Protein AF-A0A3B8WL43-F1 (afdb_monomer_lite)

Structure (mmCIF, N/CA/C/O backbone):
data_AF-A0A3B8WL43-F1
#
_entry.id   AF-A0A3B8WL43-F1
#
loop_
_atom_site.group_PDB
_atom_site.id
_atom_site.type_symbol
_atom_site.label_atom_id
_atom_site.label_alt_id
_atom_site.label_comp_id
_atom_site.label_asym_id
_atom_site.label_entity_id
_atom_site.label_seq_id
_atom_site.pdbx_PDB_ins_code
_atom_site.Cartn_x
_atom_site.Cartn_y
_atom_site.Cartn_z
_atom_site.occupancy
_atom_site.B_iso_or_equiv
_atom_site.auth_seq_id
_atom_site.auth_comp_id
_atom_site.auth_asym_id
_atom_site.auth_atom_id
_atom_site.pdbx_PDB_model_num
ATOM 1 N N . MET A 1 1 ? -5.657 16.357 3.717 1.00 67.88 1 MET A N 1
ATOM 2 C CA . MET A 1 1 ? -4.262 16.109 3.291 1.00 67.88 1 MET A CA 1
ATOM 3 C C . MET A 1 1 ? -3.770 14.723 3.693 1.00 67.88 1 MET A C 1
ATOM 5 O O . MET A 1 1 ? -3.097 14.120 2.875 1.00 67.88 1 MET A O 1
ATOM 9 N N . GLN A 1 2 ? -4.113 14.191 4.877 1.00 86.38 2 GLN A N 1
ATOM 10 C CA . GLN A 1 2 ? -3.651 12.855 5.296 1.00 86.38 2 GLN A CA 1
ATOM 11 C C . GLN A 1 2 ? -4.158 11.714 4.402 1.00 86.38 2 GLN A C 1
ATOM 13 O O . GLN A 1 2 ? -3.367 10.865 4.018 1.00 86.38 2 GLN A O 1
ATOM 18 N N . LEU A 1 3 ? -5.420 11.752 3.959 1.00 89.94 3 LEU A N 1
ATOM 19 C CA . LEU A 1 3 ? -5.958 10.712 3.074 1.00 89.94 3 LEU A CA 1
ATOM 20 C C . LEU A 1 3 ? -5.179 10.561 1.756 1.00 89.94 3 LEU A C 1
ATOM 22 O O . LEU A 1 3 ? -4.956 9.447 1.305 1.00 89.94 3 LEU A O 1
ATOM 26 N N . LEU A 1 4 ? -4.706 11.662 1.160 1.00 91.19 4 LEU A N 1
ATOM 27 C CA . LEU A 1 4 ? -3.882 11.590 -0.054 1.00 91.19 4 LEU A CA 1
ATOM 28 C C . LEU A 1 4 ? -2.534 10.910 0.208 1.00 91.19 4 LEU A C 1
ATOM 30 O O . LEU A 1 4 ? -2.042 10.196 -0.655 1.00 91.19 4 LEU A O 1
ATOM 34 N N . LYS A 1 5 ? -1.957 11.092 1.403 1.00 93.25 5 LYS A N 1
ATOM 35 C CA . LYS A 1 5 ? -0.731 10.389 1.803 1.00 93.25 5 LYS A CA 1
ATOM 36 C C . LYS A 1 5 ? -0.981 8.899 2.018 1.00 93.25 5 LYS A C 1
ATOM 38 O O . LYS A 1 5 ? -0.147 8.099 1.622 1.00 93.25 5 LYS A O 1
ATOM 43 N N . VAL A 1 6 ? -2.129 8.530 2.594 1.00 94.12 6 VAL A N 1
ATOM 44 C CA . VAL A 1 6 ? -2.537 7.120 2.712 1.00 94.12 6 VAL A CA 1
ATOM 45 C C . VAL A 1 6 ? -2.664 6.489 1.328 1.00 94.12 6 VAL A C 1
ATOM 47 O O . VAL A 1 6 ? -2.096 5.432 1.091 1.00 94.12 6 VAL A O 1
ATOM 50 N N . LEU A 1 7 ? -3.356 7.153 0.399 1.00 93.50 7 LEU A N 1
ATOM 51 C CA . LEU A 1 7 ? -3.502 6.655 -0.970 1.00 93.50 7 LEU A CA 1
ATOM 52 C C . LEU A 1 7 ? -2.152 6.526 -1.682 1.00 93.50 7 LEU A C 1
ATOM 54 O O . LEU A 1 7 ? -1.929 5.527 -2.352 1.00 93.50 7 LEU A O 1
ATOM 58 N N . ALA A 1 8 ? -1.247 7.492 -1.501 1.00 93.12 8 ALA A N 1
ATOM 59 C CA . ALA A 1 8 ? 0.110 7.395 -2.030 1.00 93.12 8 ALA A CA 1
ATOM 60 C C . ALA A 1 8 ? 0.842 6.168 -1.467 1.00 93.12 8 ALA A C 1
ATOM 62 O O . ALA A 1 8 ? 1.357 5.374 -2.241 1.00 93.12 8 ALA A O 1
ATOM 63 N N . ARG A 1 9 ? 0.797 5.954 -0.145 1.00 94.00 9 ARG A N 1
ATOM 64 C CA . ARG A 1 9 ? 1.430 4.798 0.508 1.00 94.00 9 ARG A CA 1
ATOM 65 C C . ARG A 1 9 ? 0.870 3.453 0.049 1.00 94.00 9 ARG A C 1
ATOM 67 O O . ARG A 1 9 ? 1.634 2.518 -0.128 1.00 94.00 9 ARG A O 1
ATOM 74 N N . VAL A 1 10 ? -0.439 3.350 -0.176 1.00 93.81 10 VAL A N 1
ATOM 75 C CA . VAL A 1 10 ? -1.073 2.114 -0.679 1.00 93.81 10 VAL A CA 1
ATOM 76 C C . VAL A 1 10 ? -0.664 1.796 -2.126 1.00 93.81 10 VAL A C 1
ATOM 78 O O . VAL A 1 10 ? -0.744 0.645 -2.543 1.00 93.81 10 VAL A O 1
ATOM 81 N N . LEU A 1 11 ? -0.219 2.800 -2.888 1.00 94.00 11 LEU A N 1
ATOM 82 C CA . LEU A 1 11 ? 0.278 2.652 -4.259 1.00 94.00 11 LEU A CA 1
ATOM 83 C C . LEU A 1 11 ? 1.806 2.531 -4.340 1.00 94.00 11 LEU A C 1
ATOM 85 O O . LEU A 1 11 ? 2.339 2.436 -5.440 1.00 94.00 11 LEU A O 1
ATOM 89 N N . GLU A 1 12 ? 2.521 2.570 -3.217 1.00 92.56 12 GLU A N 1
ATOM 90 C CA . GLU A 1 12 ? 3.968 2.356 -3.196 1.00 92.56 12 GLU A CA 1
ATOM 91 C C . GLU A 1 12 ? 4.308 0.864 -3.269 1.00 92.56 12 GLU A C 1
ATOM 93 O O . GLU A 1 12 ? 3.501 -0.008 -2.938 1.00 92.56 12 GLU A O 1
ATOM 98 N N . TYR A 1 13 ? 5.543 0.575 -3.684 1.00 95.00 13 TYR A N 1
ATOM 99 C CA . TYR A 1 13 ? 6.080 -0.779 -3.649 1.00 95.00 13 TYR A CA 1
ATOM 100 C C . TYR A 1 13 ? 5.993 -1.357 -2.218 1.00 95.00 13 TYR A C 1
ATOM 102 O O . TYR A 1 13 ? 6.435 -0.685 -1.279 1.00 95.00 13 TYR A O 1
ATOM 110 N N . PRO A 1 14 ? 5.464 -2.581 -2.020 1.00 96.19 14 PRO A N 1
ATOM 111 C CA . PRO A 1 14 ? 5.292 -3.155 -0.689 1.00 96.19 14 PRO A CA 1
ATOM 112 C C . PRO A 1 14 ? 6.628 -3.377 0.029 1.00 96.19 14 PRO A C 1
ATOM 114 O O . PRO A 1 14 ? 7.551 -4.007 -0.498 1.00 96.19 14 PRO A O 1
ATOM 117 N N . THR A 1 15 ? 6.720 -2.898 1.267 1.00 97.56 15 THR A N 1
ATOM 118 C CA . THR A 1 15 ? 7.886 -3.064 2.146 1.00 97.56 15 THR A CA 1
ATOM 119 C C . THR A 1 15 ? 7.449 -3.437 3.558 1.00 97.56 15 THR A C 1
ATOM 121 O O . THR A 1 15 ? 6.323 -3.146 3.960 1.00 97.56 15 THR A O 1
ATOM 124 N N . GLU A 1 16 ? 8.353 -4.017 4.349 1.00 97.50 16 GLU A N 1
ATOM 125 C CA . GLU A 1 16 ? 8.089 -4.290 5.770 1.00 97.50 16 GLU A CA 1
ATOM 126 C C . GLU A 1 16 ? 7.718 -3.013 6.542 1.00 97.50 16 GLU A C 1
ATOM 128 O O . GLU A 1 16 ? 6.828 -3.039 7.385 1.00 97.50 16 GLU A O 1
ATOM 133 N N . GLU A 1 17 ? 8.342 -1.873 6.227 1.00 96.88 17 GLU A N 1
ATOM 134 C CA . GLU A 1 17 ? 8.021 -0.577 6.842 1.00 96.88 17 GLU A CA 1
ATOM 135 C C . GLU A 1 17 ? 6.572 -0.149 6.549 1.00 96.88 17 GLU A C 1
ATOM 137 O O . GLU A 1 17 ? 5.866 0.372 7.420 1.00 96.88 17 GLU A O 1
ATOM 142 N N . LEU A 1 18 ? 6.097 -0.396 5.323 1.00 95.56 18 LEU A N 1
ATOM 143 C CA . LEU A 1 18 ? 4.707 -0.146 4.953 1.00 95.56 18 LEU A CA 1
ATOM 144 C C . LEU A 1 18 ? 3.751 -1.067 5.728 1.00 95.56 18 L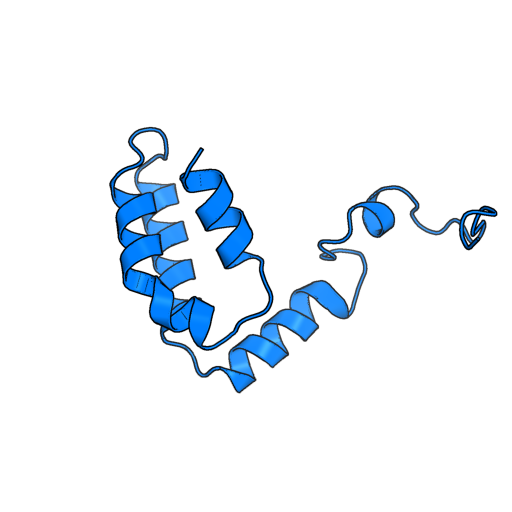EU A C 1
ATOM 146 O O . LEU A 1 18 ? 2.726 -0.606 6.228 1.00 95.56 18 LEU A O 1
ATOM 150 N N . GLN A 1 19 ? 4.099 -2.346 5.895 1.00 97.38 19 GLN A N 1
ATOM 151 C CA . GLN A 1 19 ? 3.292 -3.283 6.686 1.00 97.38 19 GLN A CA 1
ATOM 152 C C . GLN A 1 19 ? 3.252 -2.885 8.170 1.00 97.38 19 GLN A C 1
ATOM 154 O O . GLN A 1 19 ? 2.187 -2.862 8.783 1.00 97.38 19 GLN A O 1
ATOM 159 N N . GLN A 1 20 ? 4.386 -2.463 8.732 1.00 97.44 20 GLN A N 1
ATOM 160 C CA . GLN A 1 20 ? 4.495 -1.999 10.120 1.00 97.44 20 GLN A CA 1
ATOM 161 C C . GLN A 1 20 ? 3.731 -0.695 10.387 1.00 97.44 20 GLN A C 1
ATOM 163 O O . GLN A 1 20 ? 3.383 -0.405 11.530 1.00 97.44 20 GLN A O 1
ATOM 168 N N . SER A 1 21 ? 3.438 0.096 9.352 1.00 96.25 21 SER A N 1
ATOM 169 C CA . SER A 1 21 ? 2.675 1.343 9.479 1.00 96.25 21 SER A CA 1
ATOM 170 C C . SER A 1 21 ? 1.153 1.158 9.377 1.00 96.25 21 SER A C 1
ATOM 172 O O . SER A 1 21 ? 0.423 2.154 9.386 1.00 96.25 21 SER A O 1
ATOM 174 N N . LYS A 1 22 ? 0.657 -0.092 9.371 1.00 97.00 22 LYS A N 1
ATOM 175 C CA . LYS A 1 22 ? -0.771 -0.450 9.291 1.00 97.00 22 LYS A CA 1
ATOM 176 C C . LYS A 1 22 ? -1.664 0.387 10.206 1.00 97.00 22 LYS A C 1
ATOM 178 O O . LYS A 1 22 ? -2.593 1.034 9.725 1.00 97.00 22 LYS A O 1
ATOM 183 N N . ASP A 1 23 ? -1.370 0.417 11.504 1.00 97.44 23 ASP A N 1
ATOM 184 C CA . ASP A 1 23 ? -2.219 1.096 12.492 1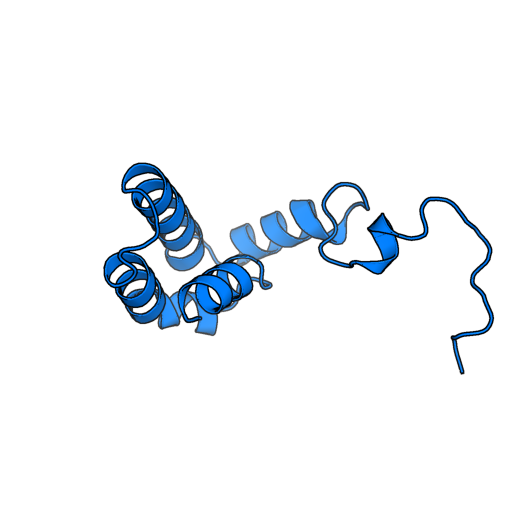.00 97.44 23 ASP A CA 1
ATOM 185 C C . ASP A 1 23 ? -2.338 2.599 12.214 1.00 97.44 23 ASP A C 1
ATOM 187 O O . ASP A 1 23 ? -3.420 3.180 12.317 1.00 97.44 23 ASP A O 1
ATOM 191 N N . ALA A 1 24 ? -1.238 3.227 11.790 1.00 96.50 24 ALA A N 1
ATOM 192 C CA . ALA A 1 24 ? -1.223 4.639 11.429 1.00 96.50 24 ALA A CA 1
ATOM 193 C C . ALA A 1 24 ? -2.055 4.915 10.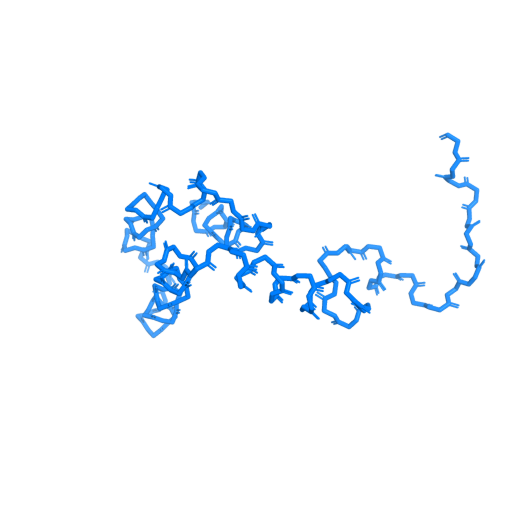164 1.00 96.50 24 ALA A C 1
ATOM 195 O O . ALA A 1 24 ? -2.771 5.918 10.101 1.00 96.50 24 ALA A O 1
ATOM 196 N N . LEU A 1 25 ? -1.995 4.023 9.168 1.00 96.75 25 LEU A N 1
ATOM 197 C CA . LEU A 1 25 ? -2.807 4.121 7.953 1.00 96.75 25 LEU A CA 1
ATOM 198 C C . LEU A 1 25 ? -4.299 3.961 8.273 1.00 96.75 25 LEU A C 1
ATOM 200 O O . LEU A 1 25 ? -5.109 4.783 7.841 1.00 96.75 25 LEU A O 1
ATOM 204 N N . VAL A 1 26 ? -4.659 2.951 9.069 1.00 97.38 26 VAL A N 1
ATOM 205 C CA . VAL A 1 26 ? -6.042 2.692 9.496 1.00 97.38 26 VAL A CA 1
ATOM 206 C C . VAL A 1 26 ? -6.608 3.887 10.263 1.00 97.38 26 VAL A C 1
ATOM 208 O O . VAL A 1 26 ? -7.692 4.370 9.924 1.00 97.38 26 VAL A O 1
ATOM 211 N N . ALA A 1 27 ? -5.866 4.417 11.240 1.00 96.69 27 ALA A N 1
ATOM 212 C CA . ALA A 1 27 ? -6.281 5.591 12.006 1.00 96.69 27 ALA A CA 1
ATOM 213 C C . ALA A 1 27 ? -6.557 6.795 11.091 1.00 96.69 27 ALA A C 1
ATOM 215 O O . ALA A 1 27 ? -7.633 7.393 11.156 1.00 96.69 27 ALA A O 1
ATOM 216 N N . ALA A 1 28 ? -5.648 7.087 10.154 1.00 95.94 28 ALA A N 1
ATOM 217 C CA . ALA A 1 28 ? -5.802 8.198 9.219 1.00 95.94 28 ALA A CA 1
ATOM 218 C C . ALA A 1 28 ? -7.044 8.068 8.311 1.00 95.94 28 ALA A C 1
ATOM 220 O O . ALA A 1 28 ? -7.663 9.079 7.968 1.00 95.94 28 ALA A O 1
ATOM 221 N N . VAL A 1 29 ? -7.433 6.846 7.923 1.00 96.19 29 VAL A N 1
ATOM 222 C CA . VAL A 1 29 ? -8.662 6.599 7.141 1.00 96.19 29 VAL A CA 1
ATOM 223 C C . VAL A 1 29 ? -9.915 6.779 7.994 1.00 96.19 29 VAL A C 1
ATOM 225 O O . VAL A 1 29 ? -10.896 7.387 7.547 1.00 96.19 29 VAL A O 1
ATOM 228 N N . LEU A 1 30 ? -9.903 6.261 9.223 1.00 95.00 30 LEU A N 1
ATOM 229 C CA . LEU A 1 30 ? -11.043 6.352 10.133 1.00 95.00 30 LEU A CA 1
ATOM 230 C C . LEU A 1 30 ? -11.335 7.805 10.524 1.00 95.00 30 LEU A C 1
ATOM 232 O O . LEU A 1 30 ? -12.501 8.210 10.495 1.00 95.00 30 LEU A O 1
ATOM 236 N N . GLU A 1 31 ? -10.295 8.598 10.778 1.00 94.25 31 GLU A N 1
ATOM 237 C CA . GLU A 1 31 ? -10.387 10.014 11.153 1.00 94.25 31 GLU A CA 1
ATOM 238 C C . GLU A 1 31 ? -10.905 10.928 10.027 1.00 94.25 31 GLU A C 1
ATOM 240 O O . GLU A 1 31 ? -11.483 11.982 10.305 1.00 94.25 31 GLU A O 1
ATOM 245 N N . ASP A 1 32 ? -10.747 10.561 8.748 1.00 92.25 32 ASP A N 1
ATOM 246 C CA . ASP A 1 32 ? -11.145 11.444 7.645 1.00 92.25 32 ASP A CA 1
ATOM 247 C C . ASP A 1 32 ? -12.667 11.450 7.431 1.00 92.25 32 ASP A C 1
ATOM 249 O O . ASP A 1 32 ? -13.237 10.541 6.836 1.00 92.25 32 ASP A O 1
ATOM 253 N N . SER A 1 33 ? -13.368 12.487 7.881 1.00 91.00 33 SER A N 1
ATOM 254 C CA . SER A 1 33 ? -14.831 12.595 7.750 1.00 91.00 33 SER A CA 1
ATOM 255 C C . SER A 1 33 ? -15.344 12.842 6.324 1.00 91.00 33 SER A C 1
ATOM 257 O O . SER A 1 33 ? -16.550 12.766 6.097 1.00 91.00 33 SER A O 1
ATOM 259 N N . ARG A 1 34 ? -14.466 13.134 5.354 1.00 91.12 34 ARG A N 1
ATOM 260 C CA . ARG A 1 34 ? -14.861 13.479 3.975 1.00 91.12 34 ARG A CA 1
ATOM 261 C C . ARG A 1 34 ? -15.061 12.257 3.093 1.00 91.12 34 ARG A C 1
ATOM 263 O O . ARG A 1 34 ? -15.692 12.366 2.045 1.00 91.12 34 ARG A O 1
ATOM 270 N N . LEU A 1 35 ? -14.494 11.118 3.482 1.00 90.50 35 LEU A N 1
ATOM 271 C CA . LEU A 1 35 ? -14.595 9.888 2.713 1.00 90.50 35 LEU A CA 1
ATOM 272 C C . LEU A 1 35 ? -15.914 9.176 3.058 1.00 90.50 35 LEU A C 1
ATOM 274 O O . LEU A 1 35 ? -16.139 8.876 4.237 1.00 90.50 35 LEU A O 1
ATOM 278 N N . PRO A 1 36 ? -16.788 8.884 2.073 1.00 94.88 36 PRO A N 1
ATOM 279 C CA . PRO A 1 36 ? -18.000 8.114 2.313 1.00 94.88 36 PRO A CA 1
ATOM 280 C C . PRO A 1 36 ? -17.685 6.771 2.970 1.00 94.88 36 PRO A C 1
ATOM 282 O O . PRO A 1 36 ? -16.649 6.160 2.702 1.00 94.88 36 PRO A O 1
ATOM 285 N N . ARG A 1 37 ? -18.606 6.286 3.806 1.00 95.31 37 ARG A N 1
ATOM 286 C CA . ARG A 1 37 ? -18.415 5.054 4.584 1.00 95.31 37 ARG A CA 1
ATOM 287 C C . ARG A 1 37 ? -18.010 3.856 3.718 1.00 95.31 37 ARG A C 1
ATOM 289 O O . ARG A 1 37 ? -17.074 3.152 4.070 1.00 95.31 37 ARG A O 1
ATOM 296 N N . GLN A 1 38 ? -18.666 3.670 2.576 1.00 96.06 38 GLN A N 1
ATOM 297 C CA . GLN A 1 38 ? -18.362 2.570 1.661 1.00 96.06 38 GLN A CA 1
ATOM 298 C C . GLN A 1 38 ? -16.913 2.630 1.150 1.00 96.06 38 GLN A C 1
ATOM 300 O O . GLN A 1 38 ? -16.209 1.625 1.150 1.00 96.06 38 GLN A O 1
ATOM 305 N N . ASN A 1 39 ? -16.440 3.816 0.762 1.00 95.25 39 ASN A N 1
ATOM 306 C CA . ASN A 1 39 ? -15.066 4.009 0.304 1.00 95.25 39 ASN A CA 1
ATOM 307 C C . ASN A 1 39 ? -14.052 3.807 1.439 1.00 95.25 39 ASN A C 1
ATOM 309 O O . ASN A 1 39 ? -12.970 3.283 1.187 1.00 95.25 39 ASN A O 1
ATOM 313 N N . LYS A 1 40 ? -14.392 4.176 2.685 1.00 96.00 40 LYS A N 1
ATOM 314 C CA . LYS A 1 40 ? -13.561 3.848 3.857 1.00 96.00 40 LYS A CA 1
ATOM 315 C C . LYS A 1 40 ? -13.409 2.342 4.021 1.00 96.00 40 LYS A C 1
ATOM 317 O O . LYS A 1 40 ? -12.290 1.867 4.144 1.00 96.00 40 LYS A O 1
ATOM 322 N N . GLU A 1 41 ? -14.513 1.599 3.995 1.00 97.12 41 GLU A N 1
ATOM 323 C CA . GLU A 1 41 ? -14.508 0.139 4.163 1.00 97.12 41 GLU A CA 1
ATOM 324 C C . GLU A 1 41 ? -13.678 -0.552 3.067 1.00 97.12 41 GLU A C 1
ATOM 326 O O . GLU A 1 41 ? -12.872 -1.439 3.358 1.00 97.12 41 GLU A O 1
ATOM 331 N N . GLN A 1 42 ? -13.795 -0.093 1.817 1.00 96.56 42 GLN A N 1
ATOM 332 C CA . GLN A 1 42 ? -12.977 -0.585 0.702 1.00 96.56 42 GLN A CA 1
ATOM 333 C C . GLN A 1 42 ? -11.486 -0.283 0.889 1.00 96.56 42 GLN A C 1
ATOM 335 O O . GLN A 1 42 ? -10.651 -1.160 0.669 1.00 96.56 42 GLN A O 1
ATOM 340 N N . LEU A 1 43 ? -11.147 0.938 1.309 1.00 96.25 43 LEU A N 1
ATOM 341 C CA . LEU A 1 43 ? -9.758 1.333 1.530 1.00 96.25 43 LEU A CA 1
ATOM 342 C C . LEU A 1 43 ? -9.131 0.571 2.703 1.00 96.25 43 LEU A C 1
ATOM 344 O O . LEU A 1 43 ? -8.007 0.099 2.579 1.00 96.25 43 LEU A O 1
ATOM 348 N N . LEU A 1 44 ? -9.866 0.390 3.802 1.00 97.50 44 LEU A N 1
ATOM 349 C CA . LEU A 1 44 ? -9.420 -0.417 4.942 1.00 97.50 44 LEU A CA 1
ATOM 350 C C . LEU A 1 44 ? -9.173 -1.871 4.533 1.00 97.50 44 LEU A C 1
ATOM 352 O O . LEU A 1 44 ? -8.119 -2.410 4.840 1.00 97.50 44 LEU A O 1
ATOM 356 N N . THR A 1 45 ? -10.070 -2.461 3.737 1.00 97.44 45 THR A N 1
ATOM 357 C CA . THR A 1 45 ? -9.871 -3.816 3.191 1.00 97.44 45 THR A CA 1
ATOM 358 C C . THR A 1 45 ? -8.604 -3.904 2.331 1.00 97.44 45 THR A C 1
ATOM 360 O O . THR A 1 45 ? -7.911 -4.919 2.340 1.00 97.44 45 THR A O 1
ATOM 363 N N . CYS A 1 46 ? -8.289 -2.855 1.565 1.00 95.75 46 CYS A N 1
ATOM 364 C CA . CYS A 1 46 ? -7.052 -2.797 0.787 1.00 95.75 46 CYS A CA 1
ATOM 365 C C . CYS A 1 46 ? -5.814 -2.719 1.689 1.00 95.75 46 CYS A C 1
ATOM 367 O O . CYS A 1 46 ? -4.838 -3.420 1.433 1.00 95.75 46 CYS A O 1
ATOM 369 N N . ILE A 1 47 ? -5.867 -1.896 2.740 1.00 97.25 47 ILE A N 1
ATOM 370 C CA . ILE A 1 47 ? -4.787 -1.764 3.725 1.00 97.25 47 ILE A CA 1
ATOM 371 C C . ILE A 1 47 ? -4.556 -3.101 4.434 1.00 97.25 47 ILE A C 1
ATOM 373 O O . ILE A 1 47 ? -3.415 -3.534 4.528 1.00 97.25 47 ILE A O 1
ATOM 377 N N . ASP A 1 48 ? -5.614 -3.799 4.854 1.00 97.25 48 ASP A N 1
ATOM 378 C CA . ASP A 1 48 ? -5.495 -5.118 5.484 1.00 97.25 48 ASP A CA 1
ATOM 379 C C . ASP A 1 48 ? -4.792 -6.122 4.568 1.00 97.25 48 ASP A C 1
ATOM 381 O O . ASP A 1 48 ? -3.848 -6.785 4.983 1.00 97.25 48 ASP A O 1
ATOM 385 N N . ARG A 1 49 ? -5.182 -6.188 3.289 1.00 95.50 49 ARG A N 1
ATOM 386 C CA . ARG A 1 49 ? -4.524 -7.077 2.316 1.00 95.50 49 ARG A CA 1
ATOM 387 C C . ARG A 1 49 ? -3.042 -6.754 2.128 1.00 95.50 49 ARG A C 1
ATOM 389 O O . ARG A 1 49 ? -2.243 -7.672 1.997 1.00 95.50 49 ARG A O 1
ATOM 396 N N . LEU A 1 50 ? -2.693 -5.470 2.085 1.00 95.75 50 LEU A N 1
ATOM 397 C CA . LEU A 1 50 ? -1.322 -5.012 1.861 1.00 95.75 50 LEU A CA 1
ATOM 398 C C . LEU A 1 50 ? -0.433 -5.216 3.096 1.00 95.75 50 LEU A C 1
ATOM 400 O O . LEU A 1 50 ? 0.747 -5.532 2.967 1.00 95.75 50 LEU A O 1
ATOM 404 N N . CYS A 1 51 ? -0.991 -5.038 4.291 1.00 96.50 51 CYS A N 1
ATOM 405 C CA . CYS A 1 51 ? -0.239 -5.117 5.538 1.00 96.50 51 CYS A CA 1
ATOM 406 C C . CYS A 1 51 ? -0.173 -6.533 6.130 1.00 96.50 51 CYS A C 1
ATOM 408 O O . CYS A 1 51 ? 0.807 -6.833 6.802 1.00 96.50 51 CYS A O 1
ATOM 410 N N . ASP A 1 52 ? -1.162 -7.394 5.865 1.00 96.25 52 ASP A N 1
ATOM 411 C CA . ASP A 1 52 ? -1.229 -8.754 6.432 1.00 96.25 52 ASP A CA 1
ATOM 412 C C . ASP A 1 52 ? -0.841 -9.856 5.430 1.00 96.25 52 ASP A C 1
ATOM 414 O O . ASP A 1 52 ? -0.766 -11.030 5.796 1.00 96.25 52 ASP A O 1
ATOM 418 N N . GLY A 1 53 ? -0.648 -9.506 4.156 1.00 96.00 53 GLY A N 1
ATOM 419 C CA . GLY A 1 53 ? -0.236 -10.450 3.117 1.00 96.00 53 GLY A CA 1
ATOM 420 C C . GLY A 1 53 ? 1.239 -10.847 3.212 1.00 96.00 53 GLY A C 1
ATOM 421 O O . GLY A 1 53 ? 2.056 -10.137 3.804 1.00 96.00 53 GLY A O 1
ATOM 422 N N . ASP A 1 54 ? 1.590 -11.971 2.579 1.00 97.81 54 ASP A N 1
ATOM 423 C CA . ASP A 1 54 ? 2.992 -12.352 2.398 1.00 97.81 54 ASP A CA 1
ATOM 424 C C . ASP A 1 54 ? 3.717 -11.297 1.555 1.00 97.81 54 ASP A C 1
ATOM 426 O O . ASP A 1 54 ? 3.250 -10.901 0.483 1.00 97.81 54 ASP A O 1
ATOM 430 N N . LEU A 1 55 ? 4.853 -10.813 2.055 1.00 97.50 55 LEU A N 1
ATOM 431 C CA . LEU A 1 55 ? 5.538 -9.686 1.437 1.00 97.50 55 LEU A CA 1
ATOM 432 C C . LEU A 1 55 ? 6.048 -10.021 0.031 1.00 97.50 55 LEU A C 1
ATOM 434 O O . LEU A 1 55 ? 5.980 -9.165 -0.850 1.00 97.50 55 LEU A O 1
ATOM 438 N N . MET A 1 56 ? 6.541 -11.240 -0.197 1.00 97.69 56 MET A N 1
ATOM 439 C CA . MET A 1 56 ? 7.082 -11.632 -1.497 1.00 97.69 56 MET A CA 1
ATOM 440 C C . MET A 1 56 ? 5.960 -11.737 -2.535 1.00 97.69 56 MET A C 1
ATOM 442 O O . MET A 1 56 ? 6.094 -11.193 -3.633 1.00 97.69 56 MET A O 1
ATOM 446 N N . ASP A 1 57 ? 4.829 -12.334 -2.158 1.00 97.75 57 ASP A N 1
ATOM 447 C CA . ASP A 1 57 ? 3.644 -12.419 -3.019 1.00 97.75 57 ASP A CA 1
ATOM 448 C 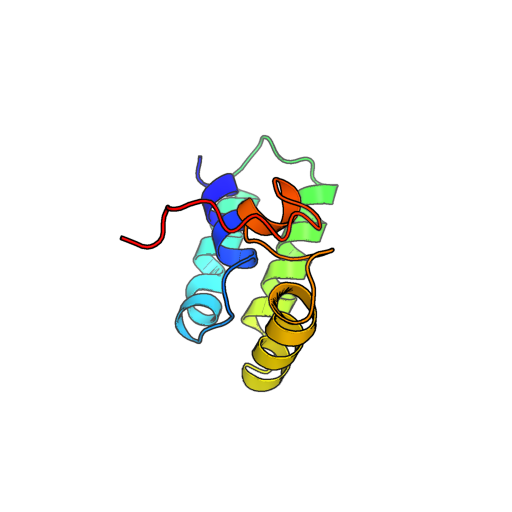C . ASP A 1 57 ? 3.095 -11.025 -3.369 1.00 97.75 57 ASP A C 1
ATOM 450 O O . ASP A 1 57 ? 2.739 -10.744 -4.518 1.00 97.75 57 ASP A O 1
ATOM 454 N N . LEU A 1 58 ? 3.049 -10.114 -2.391 1.00 97.25 58 LEU A N 1
ATOM 455 C CA . LEU A 1 58 ? 2.605 -8.733 -2.600 1.00 97.25 58 LEU A CA 1
ATOM 456 C C . LEU A 1 58 ? 3.534 -7.969 -3.548 1.00 97.25 58 LEU A C 1
ATOM 458 O O . LEU A 1 58 ? 3.062 -7.224 -4.410 1.00 97.25 58 LEU A O 1
ATOM 462 N N . GLN A 1 59 ? 4.844 -8.156 -3.409 1.00 97.00 59 GLN A N 1
ATOM 463 C CA . GLN A 1 59 ? 5.839 -7.550 -4.291 1.00 97.00 59 GLN A CA 1
ATOM 464 C C . GLN A 1 59 ? 5.722 -8.078 -5.725 1.00 97.00 59 GLN A C 1
ATOM 466 O O . GLN A 1 59 ? 5.753 -7.290 -6.674 1.00 97.00 59 GLN A O 1
ATOM 471 N N . GLU A 1 60 ? 5.510 -9.385 -5.904 1.00 96.62 60 GLU A N 1
ATOM 472 C CA . GLU A 1 60 ? 5.249 -9.962 -7.225 1.00 96.62 60 GLU A CA 1
ATOM 473 C C . GLU A 1 60 ? 3.961 -9.394 -7.840 1.00 96.62 60 GLU A C 1
ATOM 475 O O . GLU A 1 60 ? 3.957 -8.982 -9.006 1.00 96.62 60 GLU A O 1
ATOM 480 N N . ALA A 1 61 ? 2.883 -9.315 -7.055 1.00 94.56 61 ALA A N 1
ATOM 481 C CA . ALA A 1 61 ? 1.612 -8.751 -7.496 1.00 94.56 61 ALA A CA 1
ATOM 482 C C . ALA A 1 61 ? 1.739 -7.271 -7.890 1.00 94.56 61 ALA A C 1
ATOM 484 O O . ALA A 1 61 ? 1.160 -6.854 -8.899 1.00 94.56 61 ALA A O 1
ATOM 485 N N . TYR A 1 62 ? 2.523 -6.486 -7.143 1.00 95.25 62 TYR A N 1
ATOM 486 C CA . TYR A 1 62 ? 2.819 -5.091 -7.467 1.00 95.25 62 TYR A CA 1
ATOM 487 C C . TYR A 1 62 ? 3.502 -4.982 -8.830 1.00 95.25 62 TYR A C 1
ATOM 489 O O . TYR A 1 62 ? 2.992 -4.295 -9.713 1.00 95.25 62 TYR A O 1
ATOM 497 N N . VAL A 1 63 ? 4.603 -5.710 -9.042 1.00 93.38 63 VAL A N 1
ATOM 498 C CA . VAL A 1 63 ? 5.346 -5.688 -10.314 1.00 93.38 63 VAL A CA 1
ATOM 499 C C . VAL A 1 63 ? 4.453 -6.155 -11.464 1.00 93.38 63 VAL A C 1
ATOM 501 O O . VAL A 1 63 ? 4.435 -5.551 -12.537 1.00 93.38 63 VAL A O 1
ATOM 504 N N . GLY A 1 64 ? 3.673 -7.216 -11.241 1.00 92.69 64 GLY A N 1
ATOM 505 C CA . GLY A 1 64 ? 2.712 -7.730 -12.212 1.00 92.69 64 GLY A CA 1
ATOM 506 C C . GLY A 1 64 ? 1.642 -6.710 -12.605 1.00 92.69 64 GLY A C 1
ATOM 507 O O . GLY A 1 64 ? 1.229 -6.687 -13.765 1.00 92.69 64 GLY A O 1
ATOM 508 N N . THR A 1 65 ? 1.233 -5.858 -11.665 1.00 91.50 65 THR A N 1
ATOM 509 C CA . THR A 1 65 ? 0.193 -4.846 -11.867 1.00 91.50 65 THR A CA 1
ATOM 510 C C . THR A 1 65 ? 0.751 -3.560 -12.461 1.00 91.50 65 THR A C 1
ATOM 512 O O . THR A 1 65 ? 0.193 -3.072 -13.434 1.00 91.50 65 THR A O 1
ATOM 515 N N . PHE A 1 66 ? 1.822 -2.998 -11.908 1.00 90.75 66 PHE A N 1
ATOM 516 C CA . PHE A 1 66 ? 2.257 -1.632 -12.210 1.00 90.75 66 PHE A CA 1
ATOM 517 C C . PHE A 1 66 ? 3.456 -1.557 -13.165 1.00 90.75 66 PHE A C 1
ATOM 519 O O . PHE A 1 66 ? 3.531 -0.618 -13.953 1.00 90.75 66 PHE A O 1
ATOM 526 N N . ASP A 1 67 ? 4.343 -2.558 -13.172 1.00 85.50 67 ASP A N 1
ATOM 527 C CA . ASP A 1 67 ? 5.644 -2.449 -13.855 1.00 85.50 67 ASP A CA 1
ATOM 528 C C . ASP A 1 67 ? 5.720 -3.253 -15.165 1.00 85.50 67 ASP A C 1
ATOM 530 O O . ASP A 1 67 ? 6.618 -3.046 -15.983 1.00 85.50 67 ASP A O 1
ATOM 534 N N . ARG A 1 68 ? 4.781 -4.180 -15.406 1.00 81.06 68 ARG A N 1
ATOM 535 C CA . ARG A 1 68 ? 4.767 -5.009 -16.629 1.00 81.06 68 ARG A CA 1
ATOM 536 C C . ARG A 1 68 ? 4.125 -4.338 -17.846 1.00 81.06 68 ARG A C 1
ATOM 538 O O . ARG A 1 68 ? 4.252 -4.870 -18.951 1.00 81.06 68 ARG A O 1
ATOM 545 N N . GLY A 1 69 ? 3.439 -3.203 -17.696 1.00 75.62 69 GLY A N 1
ATOM 546 C CA . GLY A 1 69 ? 2.784 -2.548 -18.827 1.00 75.62 69 GLY A CA 1
ATOM 547 C C . GLY A 1 69 ? 2.246 -1.145 -18.551 1.00 75.62 69 GLY A C 1
ATOM 548 O O . GLY A 1 69 ? 1.908 -0.783 -17.433 1.00 75.62 69 GLY A O 1
ATOM 549 N N . ARG A 1 70 ? 2.092 -0.370 -19.630 1.00 71.81 70 ARG A N 1
ATOM 550 C CA . ARG A 1 70 ? 1.712 1.055 -19.589 1.00 71.81 70 ARG A CA 1
ATOM 551 C C . ARG A 1 70 ? 0.277 1.320 -19.126 1.00 71.81 70 ARG A C 1
ATOM 553 O O . ARG A 1 70 ? -0.021 2.410 -18.652 1.00 71.81 70 ARG A O 1
ATOM 560 N N . ALA A 1 71 ? -0.620 0.345 -19.300 1.00 79.94 71 ALA A N 1
ATOM 561 C CA . ALA A 1 71 ? -2.052 0.507 -19.027 1.00 79.94 71 ALA A CA 1
ATOM 562 C C . ALA A 1 71 ? -2.338 0.844 -17.556 1.00 79.94 71 ALA A C 1
ATOM 564 O O . ALA A 1 71 ? -3.287 1.561 -17.252 1.00 79.94 71 ALA A O 1
ATOM 565 N N . THR A 1 72 ? -1.499 0.330 -16.667 1.00 83.06 72 THR A N 1
ATOM 566 C CA . THR A 1 72 ? -1.627 0.441 -15.216 1.00 83.06 72 THR A CA 1
ATOM 567 C C . THR A 1 72 ? -0.411 1.101 -14.584 1.00 83.06 72 THR A C 1
ATOM 569 O O . THR A 1 72 ? -0.383 1.241 -13.373 1.00 83.06 72 THR A O 1
ATOM 572 N N . SER A 1 73 ? 0.564 1.552 -15.373 1.00 84.31 73 SER A N 1
ATOM 573 C CA . SER A 1 73 ? 1.765 2.211 -14.868 1.00 84.31 73 SER A CA 1
ATOM 574 C C . SER A 1 73 ? 1.452 3.464 -14.058 1.00 84.31 73 SER A C 1
ATOM 576 O O . SER A 1 73 ? 0.652 4.312 -14.462 1.00 84.31 73 SER A O 1
ATOM 578 N N . LEU A 1 74 ? 2.132 3.595 -12.918 1.00 84.69 74 LEU A N 1
ATOM 579 C CA . LEU A 1 74 ? 2.037 4.766 -12.041 1.00 84.69 74 LEU A CA 1
ATOM 580 C C . LEU A 1 74 ? 2.897 5.940 -12.534 1.00 84.69 74 LEU A C 1
ATOM 582 O O . LEU A 1 74 ? 2.860 7.031 -11.961 1.00 84.69 74 LEU A O 1
ATOM 586 N N . LEU A 1 75 ? 3.669 5.744 -13.605 1.00 79.69 75 LEU A N 1
ATOM 587 C CA . LEU A 1 75 ? 4.520 6.770 -14.183 1.00 79.69 75 LEU A CA 1
ATOM 588 C C . LEU A 1 75 ? 3.697 7.649 -15.128 1.00 79.69 75 LEU A C 1
ATOM 590 O O . LEU A 1 75 ? 3.310 7.234 -16.220 1.00 79.69 75 LEU A O 1
ATOM 594 N N . LEU A 1 76 ? 3.482 8.908 -14.734 1.00 70.88 76 LEU A N 1
ATOM 595 C CA . LEU A 1 76 ? 2.701 9.877 -15.516 1.00 70.88 76 LEU A CA 1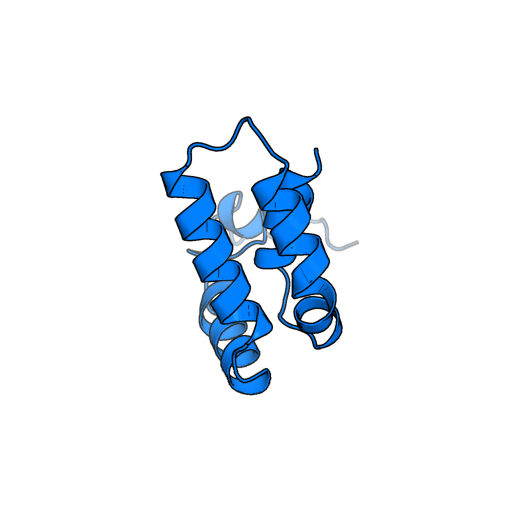
ATOM 596 C C . LEU A 1 76 ? 3.188 10.010 -16.972 1.00 70.88 76 LEU A C 1
ATOM 598 O O . LEU A 1 76 ? 2.378 10.249 -17.865 1.00 70.88 76 LEU A O 1
ATOM 602 N N . PHE A 1 77 ? 4.486 9.813 -17.240 1.00 66.75 77 PHE A N 1
ATOM 603 C CA . PHE A 1 77 ? 5.028 9.903 -18.600 1.00 66.75 77 PHE A CA 1
ATOM 604 C C . PHE A 1 77 ? 4.493 8.812 -19.538 1.00 66.75 77 PHE A C 1
ATOM 606 O O . PHE A 1 77 ? 4.328 9.074 -20.729 1.00 66.75 77 PHE A O 1
ATOM 613 N N . GLU A 1 78 ? 4.187 7.614 -19.028 1.00 65.19 78 GLU A N 1
ATOM 614 C CA . GLU A 1 78 ? 3.685 6.508 -19.852 1.00 65.19 78 GLU A CA 1
ATOM 615 C C . GLU A 1 78 ? 2.254 6.754 -20.333 1.00 65.19 78 GLU A C 1
ATOM 617 O O . GLU A 1 78 ? 1.884 6.302 -21.416 1.00 65.19 78 GLU A O 1
ATOM 622 N N . HIS A 1 79 ? 1.481 7.527 -19.566 1.00 60.75 79 HIS A N 1
ATOM 623 C CA . HIS A 1 79 ? 0.131 7.950 -19.928 1.00 60.75 79 HIS A CA 1
ATOM 624 C C . HIS A 1 79 ? 0.113 9.184 -20.846 1.00 60.75 79 HIS A C 1
ATOM 626 O O . HIS A 1 79 ? -0.798 9.328 -21.658 1.00 60.75 79 HIS A O 1
ATOM 632 N N . VAL A 1 80 ? 1.110 10.073 -20.742 1.00 61.81 80 VAL A N 1
ATOM 633 C CA . VAL A 1 80 ? 1.157 11.339 -21.501 1.00 61.81 80 VAL A CA 1
ATOM 634 C C . VAL A 1 80 ? 1.790 11.178 -22.892 1.00 61.81 80 VAL A C 1
ATOM 636 O O . VAL A 1 80 ? 1.370 11.855 -23.827 1.00 61.81 80 VAL A O 1
ATOM 639 N N . HIS A 1 81 ? 2.762 10.276 -23.065 1.00 58.47 81 HIS A N 1
ATOM 640 C CA . HIS A 1 81 ? 3.556 10.164 -24.303 1.00 58.47 81 HIS A CA 1
ATOM 641 C C . HIS A 1 81 ? 3.297 8.892 -25.130 1.00 58.47 81 HIS A C 1
ATOM 643 O O . HIS A 1 81 ? 4.190 8.439 -25.847 1.00 58.47 81 HIS A O 1
ATOM 649 N N . GLY A 1 82 ? 2.094 8.309 -25.046 1.00 56.47 82 GLY A N 1
ATOM 650 C CA . GLY A 1 82 ? 1.726 7.059 -25.730 1.00 56.47 82 GLY A CA 1
ATOM 651 C C . GLY A 1 82 ? 2.328 6.892 -27.139 1.00 56.47 82 GLY A C 1
ATOM 652 O O . GLY A 1 82 ? 2.242 7.797 -27.960 1.00 56.47 82 GLY A O 1
ATOM 653 N N . GLU A 1 83 ? 2.965 5.736 -27.385 1.00 50.47 83 GLU A N 1
ATOM 654 C CA . GLU A 1 83 ? 3.583 5.276 -28.654 1.00 50.47 83 GLU A CA 1
ATOM 655 C C . GLU A 1 83 ? 4.487 6.268 -29.421 1.00 50.47 83 GLU A C 1
ATOM 657 O O . GLU A 1 83 ? 4.928 5.943 -30.524 1.00 50.47 83 GLU A O 1
ATOM 662 N N . SER A 1 84 ? 4.854 7.435 -28.884 1.00 49.19 84 SER A N 1
ATOM 663 C CA . SER A 1 84 ? 5.800 8.293 -29.594 1.00 49.19 84 SER A CA 1
ATOM 664 C C . SER A 1 84 ? 7.225 7.822 -29.318 1.00 49.19 84 SER A C 1
ATOM 666 O O . SER A 1 84 ? 7.784 8.016 -28.239 1.00 49.19 84 SER A O 1
ATOM 668 N N . ARG A 1 85 ? 7.830 7.181 -30.325 1.00 51.88 85 ARG A N 1
ATOM 669 C CA . ARG A 1 85 ? 9.265 6.840 -30.373 1.00 51.88 85 ARG A CA 1
ATOM 670 C C . ARG A 1 85 ? 10.170 8.075 -30.400 1.00 51.88 85 ARG A C 1
ATOM 672 O O . ARG A 1 85 ? 11.390 7.917 -30.394 1.00 51.88 85 ARG A O 1
ATOM 679 N N . ASP A 1 86 ? 9.597 9.272 -30.372 1.00 51.28 86 ASP A N 1
ATOM 680 C CA . ASP A 1 86 ? 10.312 10.504 -30.087 1.00 51.28 86 ASP A CA 1
ATOM 681 C C . ASP A 1 86 ? 10.636 10.555 -28.594 1.00 51.28 86 ASP A C 1
ATOM 683 O O . ASP A 1 86 ? 10.017 11.269 -27.805 1.00 51.28 86 ASP A O 1
ATOM 687 N N . ARG A 1 87 ? 11.667 9.798 -28.199 1.00 54.84 87 ARG A N 1
ATOM 688 C CA . ARG A 1 87 ? 12.488 10.171 -27.046 1.00 54.84 87 ARG A CA 1
ATOM 689 C C . ARG A 1 87 ? 13.099 11.533 -27.378 1.00 54.84 87 ARG A C 1
ATOM 691 O O . ARG A 1 87 ? 14.211 11.609 -27.897 1.00 54.84 87 ARG A O 1
ATOM 698 N N . GLY A 1 88 ? 12.331 12.600 -27.159 1.00 49.72 88 GLY A N 1
ATOM 699 C CA . GLY A 1 88 ? 12.826 13.966 -27.221 1.00 49.72 88 GLY A CA 1
ATOM 700 C C . GLY A 1 88 ? 14.087 14.074 -26.368 1.00 49.72 88 GLY A C 1
ATOM 701 O O . GLY A 1 88 ? 14.224 13.363 -25.373 1.00 49.72 88 GLY A O 1
ATOM 702 N N . GLN A 1 89 ? 15.023 14.916 -26.800 1.00 46.06 89 GLN A N 1
ATOM 703 C CA . GLN A 1 89 ? 16.319 15.188 -26.169 1.00 46.06 89 GLN A CA 1
ATOM 704 C C . GLN A 1 89 ? 16.179 15.702 -24.720 1.00 46.06 89 GLN A C 1
ATOM 706 O O . GLN A 1 89 ? 16.415 16.870 -24.439 1.00 46.06 89 GLN A O 1
ATOM 711 N N . ALA A 1 90 ? 15.789 14.833 -23.794 1.00 50.91 90 ALA A N 1
ATOM 712 C CA . ALA A 1 90 ? 15.671 15.117 -22.368 1.00 50.91 90 ALA A CA 1
ATOM 713 C C . ALA A 1 90 ? 16.327 14.015 -21.513 1.00 50.91 90 ALA A C 1
ATOM 715 O O . ALA A 1 90 ? 16.025 13.870 -20.335 1.00 50.91 90 ALA A O 1
ATOM 716 N N . MET A 1 91 ? 17.237 13.238 -22.112 1.00 42.25 91 MET A N 1
ATOM 717 C CA . MET A 1 91 ? 18.320 12.562 -21.394 1.00 42.25 91 MET A CA 1
ATOM 718 C C . MET A 1 91 ? 19.604 13.368 -21.622 1.00 42.25 91 MET A C 1
ATOM 720 O O . MET A 1 91 ? 20.405 13.027 -22.492 1.00 42.25 91 MET A O 1
ATOM 724 N N . VAL A 1 92 ? 19.750 14.462 -20.874 1.00 51.75 92 VAL A N 1
ATOM 725 C CA . VAL A 1 92 ? 21.034 15.097 -20.536 1.00 51.75 92 VAL A CA 1
ATOM 726 C C . VAL A 1 92 ? 20.998 15.399 -19.048 1.00 51.75 92 VAL A C 1
ATOM 728 O O . VAL A 1 92 ? 19.956 15.933 -18.607 1.00 51.75 92 VAL A O 1
#

InterPro domains:
  IPR003765 Nitrate reductase chaperone, NarJ [PTHR43680] (2-92)
  IPR003765 Nitrate reductase chaperone, NarJ [TIGR00684] (9-92)
  IPR036411 TorD-like superfamily [SSF89155] (2-92)

Foldseek 3Di:
DLVVVLVVLLLDQQDQVSLVCLVVSLVSLVPDPVDDPVRSVVSNVSSCCRNVDD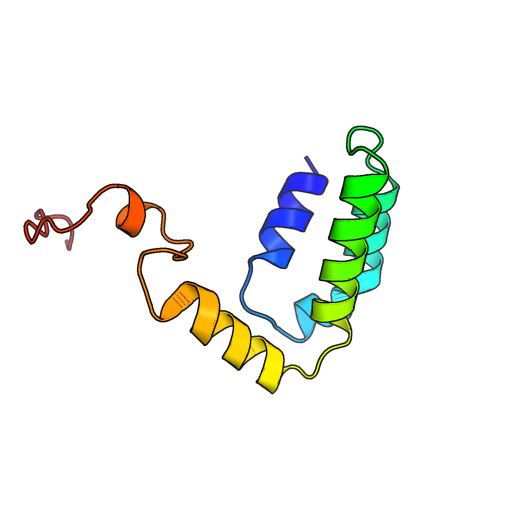NVVSNVVSCVQAVPDLVRHPDVCSVVPPPPPPPDPPPD

Radius of gyration: 16.27 Å; chains: 1; bounding box: 39×28×43 Å

Sequence (92 aa):
MQLLKVLARVLEYPTEELQQSKDALVAAVLEDSRLPRQNKEQLLTCIDRLCDGDLMDLQEAYVGTFDRGRATSLLLFEHVHGESRDRGQAMV

pLDDT: mean 86.07, std 16.04, range [42.25, 97.81]

Organism: Marinobacter nauticus (NCBI:txid2743)

Secondary structure (DSSP, 8-state):
-HHHHHHHHHTSPP-HHHHHTHHHHHHHHHH-TTS-HHHHHHHHHHHHHHHHS-HHHHHHHHIIIIIS-TTT-S-HHHHHSTT-----S---